Protein AF-A0A9D8L7E4-F1 (afdb_monomer_lite)

Sequence (74 aa):
ANALVSVVAVHNDLLAAQWAEITSTIPPDRICAWTVNEAAEIAAWLDRGVGYITSDDPVLALATRSARAGGAAA

Radius of gyration: 12.9 Å; chains: 1; bounding box: 35×30×31 Å

Secondary structure (DSSP, 8-state):
---S-S-EEEEHHHHHHTHHHHHHHS-GGGEEEE---SHHHHHHHHHHT-SEE--S-HHHHHHHHHHHHHHTT-

pLDDT: mean 91.23, std 13.45, range [39.47, 98.31]

Structure (mmCIF, N/CA/C/O backbone):
data_AF-A0A9D8L7E4-F1
#
_entry.id   AF-A0A9D8L7E4-F1
#
loop_
_atom_site.group_PDB
_atom_site.id
_atom_site.type_symbol
_atom_site.label_atom_id
_atom_site.label_alt_id
_atom_site.label_comp_id
_atom_site.label_asym_id
_atom_site.label_entity_id
_atom_site.label_seq_id
_atom_site.pdbx_PDB_ins_code
_atom_site.Cartn_x
_atom_site.Cartn_y
_atom_site.Cartn_z
_atom_site.occupancy
_atom_site.B_iso_or_equiv
_atom_site.auth_seq_id
_atom_site.auth_comp_id
_atom_site.auth_asym_id
_atom_site.auth_atom_id
_atom_site.pdbx_PDB_model_num
ATOM 1 N N . ALA A 1 1 ? -22.034 -5.651 10.476 1.00 49.53 1 ALA A N 1
ATOM 2 C CA . ALA A 1 1 ? -22.142 -4.180 10.415 1.00 49.53 1 ALA A CA 1
ATOM 3 C C . ALA A 1 1 ? -21.781 -3.742 9.002 1.00 49.53 1 ALA A C 1
ATOM 5 O O . ALA A 1 1 ? -20.730 -4.150 8.527 1.00 49.53 1 ALA A O 1
ATOM 6 N N . ASN A 1 2 ? -22.649 -2.996 8.314 1.00 52.31 2 ASN A N 1
ATOM 7 C CA . ASN A 1 2 ? -22.333 -2.422 7.002 1.00 52.31 2 ASN A CA 1
ATOM 8 C C . ASN A 1 2 ? -21.333 -1.282 7.222 1.00 52.31 2 ASN A C 1
ATOM 10 O O . ASN A 1 2 ? -21.727 -0.185 7.615 1.00 52.31 2 ASN A O 1
ATOM 14 N N . ALA A 1 3 ? -20.038 -1.554 7.066 1.00 66.31 3 ALA A N 1
ATOM 15 C CA . ALA A 1 3 ? -19.038 -0.499 7.118 1.00 66.31 3 ALA A CA 1
ATOM 16 C C . ALA A 1 3 ? -19.277 0.437 5.925 1.00 66.31 3 ALA A C 1
ATOM 18 O O . ALA A 1 3 ? -19.183 0.009 4.781 1.00 66.31 3 ALA A O 1
ATOM 19 N N . LEU A 1 4 ? -19.594 1.707 6.190 1.00 74.94 4 LEU A N 1
ATOM 20 C CA . LEU A 1 4 ? -19.799 2.717 5.141 1.00 74.94 4 LEU A CA 1
ATOM 21 C C . LEU A 1 4 ? -18.516 3.006 4.338 1.00 74.94 4 LEU A C 1
ATOM 23 O O . LEU A 1 4 ? -18.584 3.599 3.268 1.00 74.94 4 LEU A O 1
ATOM 27 N N . VAL A 1 5 ? -17.354 2.586 4.848 1.00 77.88 5 VAL A N 1
ATOM 28 C CA . VAL A 1 5 ? -16.039 2.793 4.235 1.00 77.88 5 VAL A CA 1
ATOM 29 C C . VAL A 1 5 ? -15.295 1.463 4.179 1.00 77.88 5 VAL A C 1
ATOM 31 O O . VAL A 1 5 ? -15.013 0.873 5.221 1.00 77.88 5 VAL A O 1
ATOM 34 N N . SER A 1 6 ? -14.947 0.993 2.981 1.00 87.06 6 SER A N 1
ATOM 35 C CA . SER A 1 6 ? -14.211 -0.269 2.796 1.00 87.06 6 SER A CA 1
ATOM 36 C C . SER A 1 6 ? -12.693 -0.095 2.900 1.00 87.06 6 SER A C 1
ATOM 38 O O . SER A 1 6 ? -12.021 -0.994 3.396 1.00 87.06 6 SER A O 1
ATOM 40 N N . VAL A 1 7 ? -12.173 1.072 2.500 1.00 93.56 7 VAL A N 1
ATOM 41 C CA . VAL A 1 7 ? -10.737 1.389 2.434 1.00 93.56 7 VAL A CA 1
ATOM 42 C C . VAL A 1 7 ? -10.489 2.791 2.987 1.00 93.56 7 VAL A C 1
ATOM 44 O O . VAL A 1 7 ? -11.240 3.713 2.670 1.00 93.56 7 VAL A O 1
ATOM 47 N N . VAL A 1 8 ? -9.439 2.958 3.791 1.00 95.38 8 VAL A N 1
ATOM 48 C CA . VAL A 1 8 ? -8.997 4.259 4.314 1.00 95.38 8 VAL A CA 1
ATOM 49 C C . VAL A 1 8 ? -7.636 4.599 3.722 1.00 95.38 8 VAL A C 1
ATOM 51 O O . VAL A 1 8 ? -6.666 3.878 3.941 1.00 95.38 8 VAL A O 1
ATOM 54 N N . ALA A 1 9 ? -7.563 5.703 2.981 1.00 96.75 9 ALA A N 1
ATOM 55 C CA . ALA A 1 9 ? -6.317 6.197 2.411 1.00 96.75 9 ALA A CA 1
ATOM 56 C C . ALA A 1 9 ? -5.608 7.156 3.378 1.00 96.75 9 ALA A C 1
ATOM 58 O O . ALA A 1 9 ? -6.188 8.156 3.802 1.00 96.75 9 ALA A O 1
ATOM 59 N N . VAL A 1 10 ? -4.346 6.868 3.705 1.00 97.44 10 VAL A N 1
ATOM 60 C CA . VAL A 1 10 ? -3.488 7.691 4.571 1.00 97.44 10 VAL A CA 1
ATOM 61 C C . VAL A 1 10 ? -2.221 8.086 3.819 1.00 97.44 10 VAL A C 1
ATOM 63 O O . VAL A 1 10 ? -1.650 7.261 3.104 1.00 97.44 10 VAL A O 1
ATOM 66 N N . HIS A 1 11 ? -1.796 9.346 3.968 1.00 97.75 11 HIS A N 1
ATOM 67 C CA . HIS A 1 11 ? -0.596 9.822 3.287 1.00 97.75 11 HIS A CA 1
ATOM 68 C C . HIS A 1 11 ? 0.619 8.993 3.732 1.00 97.75 11 HIS A C 1
ATOM 70 O O . HIS A 1 11 ? 0.730 8.715 4.929 1.00 97.75 11 HIS A O 1
ATOM 76 N N . ASN A 1 12 ? 1.512 8.605 2.817 1.00 97.06 12 ASN A N 1
ATOM 77 C CA . ASN A 1 12 ? 2.589 7.647 3.082 1.00 97.06 12 ASN A CA 1
ATOM 78 C C . ASN A 1 12 ? 3.472 8.090 4.269 1.00 97.06 12 ASN A C 1
ATOM 80 O O . ASN A 1 12 ? 3.711 7.285 5.167 1.00 97.06 12 ASN A O 1
ATOM 84 N N . ASP A 1 13 ? 3.813 9.379 4.366 1.00 97.06 13 ASP A N 1
ATOM 85 C CA . ASP A 1 13 ? 4.628 9.920 5.458 1.00 97.06 13 ASP A CA 1
ATOM 86 C C . ASP A 1 13 ? 3.940 9.766 6.818 1.00 97.06 13 ASP A C 1
ATOM 88 O O . ASP A 1 13 ? 4.544 9.314 7.794 1.00 97.06 13 ASP A O 1
ATOM 92 N N . LEU A 1 14 ? 2.645 10.101 6.884 1.00 97.94 14 LEU A N 1
ATO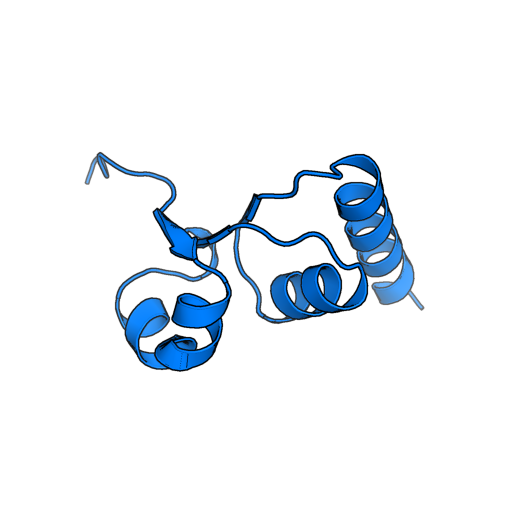M 93 C CA . LEU A 1 14 ? 1.858 9.969 8.108 1.00 97.94 14 LEU A CA 1
ATOM 94 C C . LEU A 1 14 ? 1.701 8.497 8.483 1.00 97.94 14 LEU A C 1
ATOM 96 O O . LEU A 1 14 ? 1.871 8.131 9.645 1.00 97.94 14 LEU A O 1
ATOM 100 N N . LEU A 1 15 ? 1.401 7.650 7.499 1.00 97.88 15 LEU A N 1
ATOM 101 C CA . LEU A 1 15 ? 1.245 6.220 7.711 1.00 97.88 15 LEU A CA 1
ATOM 102 C C . LEU A 1 15 ? 2.552 5.581 8.191 1.00 97.88 15 LEU A C 1
ATOM 104 O O . LEU A 1 15 ? 2.528 4.709 9.059 1.00 97.88 15 LEU A O 1
ATOM 108 N N . ALA A 1 16 ? 3.695 6.021 7.662 1.00 97.50 16 ALA A N 1
ATOM 109 C CA . ALA A 1 16 ? 5.004 5.519 8.052 1.00 97.50 16 ALA A CA 1
ATOM 110 C C . ALA A 1 16 ? 5.344 5.929 9.487 1.00 97.50 16 ALA A C 1
ATOM 112 O O . ALA A 1 16 ? 5.767 5.076 10.275 1.00 97.50 16 ALA A O 1
ATOM 113 N N . ALA A 1 17 ? 5.105 7.200 9.828 1.00 98.31 17 ALA A N 1
ATOM 114 C CA . ALA A 1 17 ? 5.369 7.762 11.148 1.00 98.31 17 ALA A CA 1
ATOM 115 C C . ALA A 1 17 ? 4.435 7.212 12.240 1.00 98.31 17 ALA A C 1
ATOM 117 O O . ALA A 1 17 ? 4.862 7.055 13.381 1.00 98.31 17 ALA A O 1
ATOM 118 N N . GLN A 1 18 ? 3.176 6.912 11.904 1.00 98.19 18 GLN A N 1
ATOM 119 C CA . GLN A 1 18 ? 2.120 6.546 12.861 1.00 98.19 18 GLN A CA 1
ATOM 120 C C . GLN A 1 18 ? 1.588 5.123 12.659 1.00 98.19 18 GLN A C 1
ATOM 122 O O . GLN A 1 18 ? 0.452 4.818 13.016 1.00 98.19 18 GLN A O 1
ATOM 127 N N . TRP A 1 19 ? 2.402 4.230 12.094 1.00 97.31 19 TRP A N 1
ATOM 128 C CA . TRP A 1 19 ? 1.966 2.879 11.734 1.00 97.31 19 TRP A CA 1
ATOM 129 C C . TRP A 1 19 ? 1.291 2.121 12.876 1.00 97.31 19 TRP A C 1
ATOM 131 O O . TRP A 1 19 ? 0.207 1.581 12.680 1.00 97.31 19 TRP A O 1
ATOM 141 N N . ALA A 1 20 ? 1.907 2.082 14.061 1.00 97.50 20 ALA A N 1
ATOM 142 C CA . ALA A 1 20 ? 1.369 1.334 15.197 1.00 97.50 20 ALA A CA 1
ATOM 143 C C . ALA A 1 20 ? 0.016 1.896 15.666 1.00 97.50 20 ALA A C 1
ATOM 145 O O . ALA A 1 20 ? -0.925 1.137 15.880 1.00 97.50 20 ALA A O 1
ATOM 146 N N . GLU A 1 21 ? -0.102 3.223 15.750 1.00 98.19 21 GLU A N 1
ATOM 147 C CA . GLU A 1 21 ? -1.336 3.906 16.147 1.00 98.19 21 GLU A CA 1
ATOM 148 C C . GLU A 1 21 ? -2.456 3.641 15.130 1.00 98.19 21 GLU A C 1
ATOM 150 O O . GLU A 1 21 ? -3.537 3.167 15.481 1.00 98.19 21 GLU A O 1
ATOM 155 N N . ILE A 1 22 ? -2.175 3.859 13.841 1.00 97.56 22 ILE A N 1
ATOM 156 C CA . ILE A 1 22 ? -3.158 3.688 12.767 1.00 97.56 22 ILE A CA 1
ATOM 157 C C . ILE A 1 22 ? -3.600 2.225 12.667 1.00 97.56 22 ILE A C 1
ATOM 159 O O . ILE A 1 22 ? -4.799 1.959 12.581 1.00 97.56 22 ILE A O 1
ATOM 163 N N . THR A 1 23 ? -2.664 1.271 12.725 1.00 96.81 23 THR A N 1
ATOM 164 C CA . THR A 1 23 ? -2.984 -0.164 12.606 1.00 96.81 23 THR A CA 1
ATOM 165 C C . THR A 1 23 ? -3.640 -0.757 13.849 1.00 96.81 23 THR A C 1
ATOM 167 O O . THR A 1 23 ? -4.297 -1.791 13.749 1.00 96.81 23 THR A O 1
ATOM 170 N N . SER A 1 24 ? -3.552 -0.085 15.003 1.00 97.19 24 SER A N 1
ATOM 171 C CA . SER A 1 24 ? -4.367 -0.431 16.175 1.00 97.19 24 SER A CA 1
ATOM 172 C C . SER A 1 24 ? -5.857 -0.108 15.979 1.00 97.19 24 SER A C 1
ATOM 174 O O . SER A 1 24 ? -6.713 -0.727 16.610 1.00 97.19 24 SER A O 1
ATOM 176 N N . THR A 1 25 ? -6.172 0.834 15.080 1.00 95.38 25 THR A N 1
ATOM 177 C CA . THR A 1 25 ? -7.539 1.312 14.811 1.00 95.38 25 THR A CA 1
ATOM 178 C C . THR A 1 25 ? -8.120 0.732 13.520 1.00 95.38 25 THR A C 1
ATOM 180 O O . THR A 1 25 ? -9.308 0.407 13.455 1.00 95.38 25 THR A O 1
ATOM 183 N N . ILE A 1 26 ? -7.301 0.613 12.473 1.00 94.50 26 ILE A N 1
ATOM 184 C CA . ILE A 1 26 ? -7.709 0.194 11.131 1.00 94.50 26 ILE A CA 1
ATOM 185 C C . ILE A 1 26 ? -6.905 -1.053 10.751 1.00 94.50 26 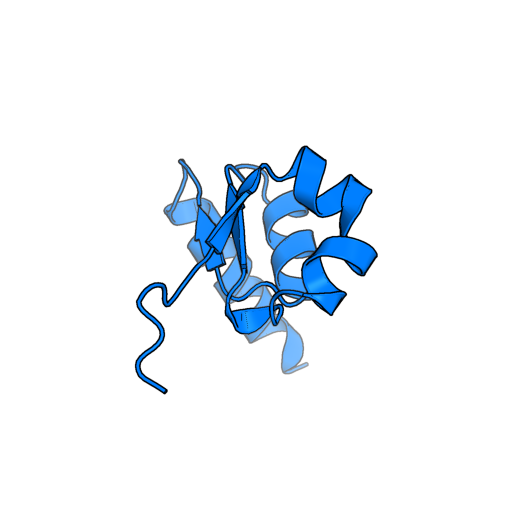ILE A C 1
ATOM 187 O O . ILE A 1 26 ? -5.678 -0.983 10.712 1.00 94.50 26 ILE A O 1
ATOM 191 N N . PRO A 1 27 ? -7.560 -2.182 10.428 1.00 94.50 27 PRO A N 1
ATOM 192 C CA . PRO A 1 27 ? -6.866 -3.369 9.939 1.00 94.50 27 PRO A CA 1
ATOM 193 C C . PRO A 1 27 ? -5.971 -3.047 8.724 1.00 94.50 27 PRO A C 1
ATOM 195 O O . PRO A 1 27 ? -6.442 -2.350 7.818 1.00 94.50 27 PRO A O 1
ATOM 198 N N . PRO A 1 28 ? -4.710 -3.528 8.669 1.00 95.88 28 PRO A N 1
ATOM 199 C CA . PRO A 1 28 ? -3.779 -3.212 7.579 1.00 95.88 28 PRO A CA 1
ATOM 200 C C . PRO A 1 28 ? -4.321 -3.490 6.169 1.00 95.88 28 PRO A C 1
ATOM 202 O O . PRO A 1 28 ? -4.104 -2.697 5.253 1.00 95.88 28 PRO A O 1
ATOM 205 N N . ASP A 1 29 ? -5.116 -4.549 6.003 1.00 95.12 29 ASP A N 1
ATOM 206 C CA . ASP A 1 29 ? -5.769 -4.946 4.748 1.00 95.12 29 ASP A CA 1
ATOM 207 C C . ASP A 1 29 ? -6.832 -3.945 4.255 1.00 95.12 29 ASP A C 1
ATOM 209 O O . ASP A 1 29 ? -7.273 -4.009 3.107 1.00 95.12 29 ASP A O 1
ATOM 213 N N . ARG A 1 30 ? -7.224 -2.980 5.095 1.00 95.44 30 ARG A N 1
ATOM 214 C CA . ARG A 1 30 ? -8.141 -1.881 4.749 1.00 95.44 30 ARG A CA 1
ATOM 215 C C . ARG A 1 30 ? -7.438 -0.536 4.589 1.00 95.44 30 ARG A C 1
ATOM 217 O O . ARG A 1 30 ? -8.105 0.463 4.312 1.00 95.44 30 ARG A O 1
ATOM 224 N N . I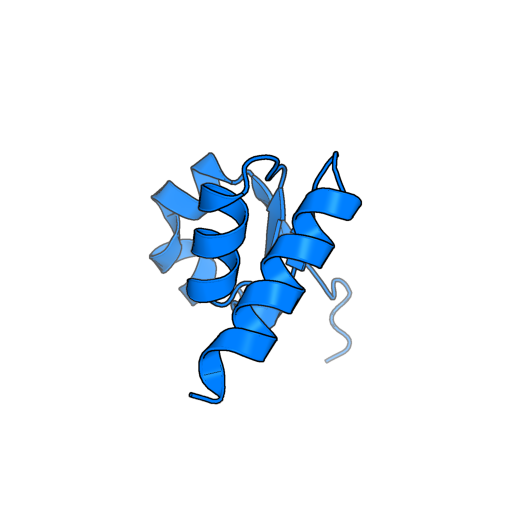LE A 1 31 ? -6.119 -0.489 4.755 1.00 97.38 31 ILE A N 1
ATOM 225 C CA . ILE A 1 31 ? -5.327 0.730 4.601 1.00 97.38 31 ILE A CA 1
ATOM 226 C C . ILE A 1 31 ? -4.840 0.854 3.155 1.00 97.38 31 ILE A C 1
ATOM 228 O O . ILE A 1 31 ? -4.373 -0.112 2.549 1.00 97.38 31 ILE A O 1
ATOM 232 N N . CYS A 1 32 ? -4.931 2.072 2.623 1.00 97.75 32 CYS A N 1
ATOM 233 C CA . CYS A 1 32 ? -4.301 2.494 1.383 1.00 97.75 32 CYS A CA 1
ATOM 234 C C . CYS A 1 32 ? -3.191 3.514 1.679 1.00 97.75 32 CYS A C 1
ATOM 236 O O . CYS A 1 32 ? -3.466 4.561 2.263 1.00 97.75 32 CYS A O 1
ATOM 238 N N . ALA A 1 33 ? -1.949 3.231 1.284 1.00 98.00 33 ALA A N 1
ATOM 239 C CA . ALA A 1 33 ? -0.873 4.225 1.326 1.00 98.00 33 ALA A CA 1
ATOM 240 C C . ALA A 1 33 ? -0.958 5.133 0.086 1.00 98.00 33 ALA A C 1
ATOM 242 O O . ALA A 1 33 ? -0.985 4.620 -1.037 1.00 98.00 33 ALA A O 1
ATOM 243 N N . TRP A 1 34 ? -0.999 6.459 0.261 1.00 95.62 34 TRP A N 1
ATOM 244 C CA . TRP A 1 34 ? -1.003 7.415 -0.859 1.00 95.62 34 TRP A CA 1
ATOM 245 C C . TRP A 1 34 ? 0.040 8.532 -0.683 1.00 95.62 34 TRP A C 1
ATOM 247 O O . TRP A 1 34 ? 0.236 9.003 0.421 1.00 95.62 34 TRP A O 1
ATOM 257 N N . THR A 1 35 ? 0.752 9.009 -1.698 1.00 94.75 35 THR A N 1
ATOM 258 C CA . THR A 1 35 ? 0.969 8.417 -3.029 1.00 94.75 35 THR A CA 1
ATOM 259 C C . THR A 1 35 ? 2.356 7.780 -3.060 1.00 94.75 35 THR A C 1
ATOM 261 O O . THR A 1 35 ? 3.306 8.372 -2.568 1.00 94.75 35 THR A O 1
ATOM 264 N N . VAL A 1 36 ? 2.479 6.573 -3.605 1.00 96.50 36 VAL A N 1
ATOM 265 C CA . VAL A 1 36 ? 3.709 5.771 -3.586 1.00 96.50 36 VAL A CA 1
ATOM 266 C C . VAL A 1 36 ? 4.170 5.557 -5.026 1.00 96.50 36 VAL A C 1
ATOM 268 O O . VAL A 1 36 ? 3.493 4.868 -5.791 1.00 96.50 36 VAL A O 1
ATOM 271 N N . ASN A 1 37 ? 5.310 6.137 -5.405 1.00 96.88 37 ASN A N 1
ATOM 272 C CA . ASN A 1 37 ? 5.761 6.182 -6.807 1.00 96.88 37 ASN A CA 1
ATOM 273 C C . ASN A 1 37 ? 7.143 5.556 -7.047 1.00 96.88 37 ASN A C 1
ATOM 275 O O . ASN A 1 37 ? 7.532 5.369 -8.194 1.00 96.88 37 ASN A O 1
ATOM 279 N N . GLU A 1 38 ? 7.861 5.170 -5.992 1.00 96.94 38 GLU A N 1
ATOM 280 C CA . GLU A 1 38 ? 9.195 4.575 -6.106 1.00 96.94 38 GLU A CA 1
ATOM 281 C C . GLU A 1 38 ? 9.158 3.062 -5.868 1.00 96.94 38 GLU A C 1
ATOM 283 O O . GLU A 1 38 ? 8.524 2.586 -4.926 1.00 96.94 38 GLU A O 1
ATOM 288 N N . ALA A 1 39 ? 9.888 2.282 -6.673 1.00 96.19 39 ALA A N 1
ATOM 289 C CA . ALA A 1 39 ? 9.872 0.813 -6.602 1.00 96.19 39 ALA A CA 1
ATOM 290 C C . ALA A 1 39 ? 10.227 0.270 -5.205 1.00 96.19 39 ALA A C 1
ATOM 292 O O . ALA A 1 39 ? 9.603 -0.673 -4.714 1.00 96.19 39 ALA A O 1
ATOM 293 N N . ALA A 1 40 ? 11.218 0.884 -4.552 1.00 96.19 40 ALA A N 1
ATOM 294 C CA . ALA A 1 40 ? 11.636 0.512 -3.203 1.00 96.19 40 ALA A CA 1
ATOM 295 C C . ALA A 1 40 ? 10.548 0.814 -2.160 1.00 96.19 40 ALA A C 1
ATOM 297 O O . ALA A 1 40 ? 10.332 0.020 -1.245 1.00 96.19 40 ALA A O 1
ATOM 298 N N . GLU A 1 41 ? 9.833 1.927 -2.321 1.00 96.94 41 GLU A N 1
ATOM 299 C CA . GLU A 1 41 ? 8.748 2.317 -1.424 1.00 96.94 41 GLU A CA 1
ATOM 300 C C . GLU A 1 41 ? 7.516 1.421 -1.623 1.00 96.94 41 GLU A C 1
ATOM 302 O O . GLU A 1 41 ? 6.950 0.921 -0.652 1.00 96.94 41 GLU A O 1
ATOM 307 N N . ILE A 1 42 ? 7.161 1.121 -2.879 1.00 97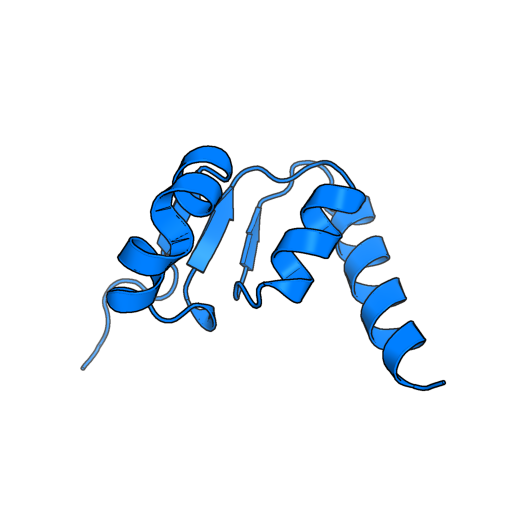.69 42 ILE A N 1
ATOM 308 C CA . ILE A 1 42 ? 6.118 0.146 -3.234 1.00 97.69 42 ILE A CA 1
ATOM 309 C C . ILE A 1 42 ? 6.424 -1.200 -2.573 1.00 97.69 42 ILE A C 1
ATOM 311 O O . ILE A 1 42 ? 5.568 -1.772 -1.900 1.00 97.69 42 ILE A O 1
ATOM 315 N N . ALA A 1 43 ? 7.652 -1.697 -2.733 1.00 96.88 43 ALA A N 1
ATOM 316 C CA . ALA A 1 43 ? 8.090 -2.948 -2.127 1.00 96.88 43 ALA A CA 1
ATOM 317 C C . ALA A 1 43 ? 7.966 -2.927 -0.596 1.00 96.88 43 ALA A C 1
ATOM 319 O O . ALA A 1 43 ? 7.446 -3.885 -0.025 1.00 96.88 43 ALA A O 1
ATOM 320 N N . ALA A 1 44 ? 8.387 -1.836 0.050 1.00 96.75 44 ALA A N 1
ATOM 321 C CA . ALA A 1 44 ? 8.298 -1.684 1.498 1.00 96.75 44 ALA A CA 1
ATOM 322 C C . ALA A 1 44 ? 6.845 -1.696 1.996 1.00 96.75 44 ALA A C 1
ATOM 324 O O . ALA A 1 44 ? 6.547 -2.366 2.983 1.00 96.75 44 ALA A O 1
ATOM 325 N N . TRP A 1 45 ? 5.927 -1.009 1.311 1.00 97.44 45 TRP A N 1
ATOM 326 C CA . TRP A 1 45 ? 4.509 -1.011 1.682 1.00 97.44 45 TRP A CA 1
ATOM 327 C C . TRP A 1 45 ? 3.851 -2.377 1.485 1.00 97.44 45 TRP A C 1
ATOM 329 O O . TRP A 1 45 ? 3.108 -2.820 2.363 1.00 97.44 45 TRP A O 1
ATOM 339 N N . LEU A 1 46 ? 4.169 -3.074 0.388 1.00 95.06 46 LEU A N 1
ATOM 340 C CA . LEU A 1 46 ? 3.704 -4.445 0.157 1.00 95.06 46 LEU A CA 1
ATOM 341 C C . LEU A 1 46 ? 4.178 -5.396 1.268 1.00 95.06 46 LEU A C 1
ATOM 343 O O . LEU A 1 46 ? 3.376 -6.177 1.773 1.00 95.06 46 LEU A O 1
ATOM 347 N N . ASP A 1 47 ? 5.439 -5.288 1.695 1.00 95.50 47 ASP A N 1
ATOM 348 C CA . ASP A 1 47 ? 5.988 -6.088 2.803 1.00 95.50 47 ASP A CA 1
ATOM 349 C C . ASP A 1 47 ? 5.362 -5.766 4.151 1.00 95.50 47 ASP A C 1
ATOM 351 O O . ASP A 1 47 ? 5.192 -6.641 5.000 1.00 95.50 47 ASP A O 1
ATOM 355 N N . ARG A 1 48 ? 4.983 -4.504 4.341 1.00 94.88 48 ARG A N 1
ATOM 356 C CA . ARG A 1 48 ? 4.312 -4.045 5.553 1.00 94.88 48 ARG A CA 1
ATOM 357 C C . ARG A 1 48 ? 2.861 -4.527 5.651 1.00 94.88 48 ARG A C 1
ATOM 359 O O . ARG A 1 48 ? 2.269 -4.430 6.723 1.00 94.88 48 ARG A O 1
ATOM 366 N N . GLY A 1 49 ? 2.300 -5.057 4.561 1.00 94.69 49 GLY A N 1
ATOM 367 C CA . GLY A 1 49 ? 0.983 -5.690 4.542 1.00 94.69 49 GLY A CA 1
ATOM 368 C C . GLY A 1 49 ? -0.190 -4.717 4.435 1.00 94.69 49 GLY A C 1
ATOM 369 O O . GLY A 1 49 ? -1.278 -5.035 4.914 1.00 94.69 49 GLY A O 1
ATOM 370 N N . VAL A 1 50 ? 0.001 -3.537 3.831 1.00 96.69 50 VAL A N 1
ATOM 371 C CA . VAL A 1 50 ? -1.149 -2.688 3.471 1.00 96.69 50 VAL A CA 1
ATOM 372 C C . VAL A 1 50 ? -2.007 -3.383 2.415 1.00 96.69 50 VAL A C 1
ATOM 374 O O . VAL A 1 50 ? -1.488 -4.061 1.527 1.00 96.69 50 VAL A O 1
ATOM 377 N N . GLY A 1 51 ? -3.323 -3.193 2.480 1.00 96.12 51 GLY A N 1
ATOM 378 C CA . GLY A 1 51 ? -4.236 -3.755 1.484 1.00 96.12 51 GLY A CA 1
ATOM 379 C C . GLY A 1 51 ? -4.109 -3.100 0.109 1.00 96.12 51 GLY A C 1
ATOM 380 O O . GLY A 1 51 ? -4.290 -3.761 -0.914 1.00 96.12 51 GLY A O 1
ATOM 381 N N . TYR A 1 52 ? -3.798 -1.801 0.079 1.00 96.88 52 TYR A N 1
ATOM 382 C CA . TYR A 1 52 ? -3.820 -1.000 -1.141 1.00 96.88 52 TYR A CA 1
ATOM 383 C C . TYR A 1 52 ? -2.679 0.023 -1.171 1.00 96.88 52 TYR A C 1
ATOM 385 O O . TYR A 1 52 ? -2.206 0.503 -0.141 1.00 96.88 52 TYR A O 1
ATOM 393 N N . ILE A 1 53 ? -2.288 0.417 -2.378 1.00 97.38 53 ILE A N 1
ATOM 394 C CA . ILE A 1 53 ? -1.405 1.556 -2.634 1.00 97.38 53 ILE A CA 1
ATOM 395 C C . ILE A 1 53 ? -2.022 2.403 -3.743 1.00 97.38 53 ILE A C 1
ATOM 397 O O . ILE A 1 53 ? -2.630 1.860 -4.669 1.00 97.38 53 ILE A O 1
ATOM 401 N N . THR A 1 54 ? -1.852 3.716 -3.655 1.00 97.62 54 THR A N 1
ATOM 402 C CA . THR A 1 54 ? -2.132 4.639 -4.758 1.00 97.62 54 THR A CA 1
ATOM 403 C C . THR A 1 54 ? -0.806 5.056 -5.370 1.00 97.62 54 THR A C 1
ATOM 405 O O . THR A 1 54 ? 0.093 5.471 -4.642 1.00 97.62 54 THR A O 1
ATOM 408 N N . SER A 1 55 ? -0.689 4.949 -6.691 1.00 97.38 55 SER A N 1
ATOM 409 C CA . SER A 1 55 ? 0.510 5.301 -7.451 1.00 97.38 55 SER A CA 1
ATOM 410 C C . SER A 1 55 ? 0.114 6.033 -8.727 1.00 97.38 55 SER A C 1
ATOM 412 O O . SER A 1 55 ? -0.878 5.666 -9.361 1.00 97.38 55 SER A O 1
ATOM 414 N N . ASP A 1 56 ? 0.907 7.029 -9.106 1.00 97.56 56 ASP A N 1
ATOM 415 C CA . ASP A 1 56 ? 0.798 7.713 -10.396 1.00 97.56 56 ASP A CA 1
ATOM 416 C C . ASP A 1 56 ? 1.439 6.888 -11.530 1.00 97.56 56 ASP A C 1
ATOM 418 O O . ASP A 1 56 ? 1.136 7.118 -12.701 1.00 97.56 56 ASP A O 1
ATOM 422 N N . ASP A 1 57 ? 2.272 5.892 -11.193 1.00 97.00 57 ASP A N 1
ATOM 423 C CA . ASP A 1 57 ? 2.823 4.907 -12.130 1.00 97.00 57 ASP A CA 1
ATOM 424 C C . ASP A 1 57 ? 2.262 3.494 -11.848 1.00 97.00 57 ASP A C 1
ATOM 426 O O . ASP A 1 57 ? 2.881 2.664 -11.164 1.00 97.00 57 ASP A O 1
ATOM 430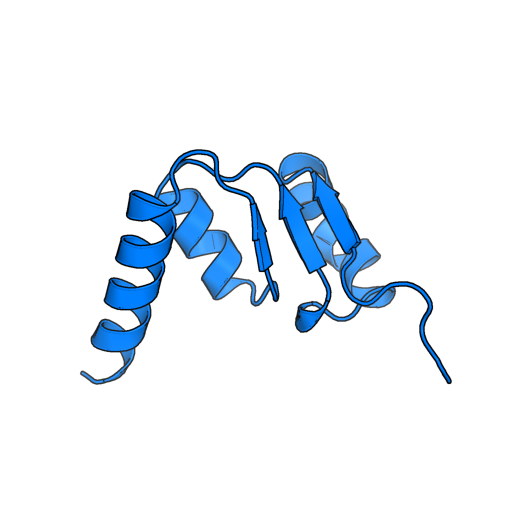 N N . PRO A 1 58 ? 1.076 3.163 -12.395 1.00 95.81 58 PRO A N 1
ATOM 431 C CA . PRO A 1 58 ? 0.476 1.847 -12.202 1.00 95.81 58 PRO A CA 1
ATOM 432 C C . PRO A 1 58 ? 1.291 0.714 -12.846 1.00 95.81 58 PRO A C 1
ATOM 434 O O . PRO A 1 58 ? 1.174 -0.435 -12.413 1.00 95.81 58 PRO A O 1
ATOM 437 N N . VAL A 1 59 ? 2.115 1.002 -13.862 1.00 97.81 59 VAL A N 1
ATOM 43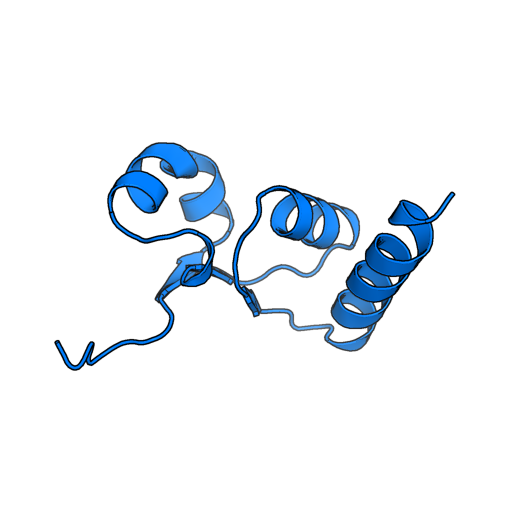8 C CA . VAL A 1 59 ? 2.946 -0.016 -14.523 1.00 97.81 59 VAL A CA 1
ATOM 439 C C . VAL A 1 59 ? 4.049 -0.466 -13.572 1.00 97.81 59 VAL A C 1
ATOM 441 O O . VAL A 1 59 ? 4.211 -1.671 -13.349 1.00 97.81 59 VAL A O 1
ATOM 444 N N . LEU A 1 60 ? 4.748 0.485 -12.947 1.00 97.69 60 LEU A N 1
ATOM 445 C CA . LEU A 1 60 ? 5.780 0.197 -11.952 1.00 97.69 60 LEU A CA 1
ATOM 446 C C . LEU A 1 60 ? 5.214 -0.535 -10.728 1.00 97.69 60 LEU A C 1
ATOM 448 O O . LEU A 1 60 ? 5.804 -1.519 -10.264 1.00 97.69 60 LEU A O 1
ATOM 452 N N . ALA A 1 61 ? 4.048 -0.111 -10.234 1.00 97.12 61 ALA A N 1
ATOM 453 C CA . ALA A 1 61 ? 3.372 -0.754 -9.107 1.00 97.12 61 ALA A CA 1
ATOM 454 C C . ALA A 1 61 ? 3.042 -2.231 -9.382 1.00 97.12 61 ALA A C 1
ATOM 456 O O . ALA A 1 61 ? 3.349 -3.114 -8.570 1.00 97.12 61 ALA A O 1
ATOM 457 N N . LEU A 1 62 ? 2.466 -2.526 -10.553 1.00 96.69 62 LEU A N 1
ATOM 458 C CA . LEU A 1 62 ? 2.116 -3.892 -10.949 1.00 96.69 62 LEU A CA 1
ATOM 459 C C . LEU A 1 62 ? 3.351 -4.765 -11.205 1.00 96.69 62 LEU A C 1
ATOM 461 O O . LEU A 1 62 ? 3.355 -5.936 -10.806 1.00 96.69 62 LEU A O 1
ATOM 465 N N . ALA A 1 63 ? 4.396 -4.211 -11.829 1.00 97.25 63 ALA A N 1
ATOM 466 C CA . ALA A 1 63 ? 5.659 -4.913 -12.052 1.00 97.25 63 ALA A CA 1
ATOM 467 C C . ALA A 1 63 ? 6.332 -5.283 -10.722 1.00 97.25 63 ALA A C 1
ATOM 469 O O . ALA A 1 63 ? 6.695 -6.444 -10.519 1.00 97.25 63 ALA A O 1
ATOM 470 N N . THR A 1 64 ? 6.401 -4.334 -9.782 1.00 96.81 64 THR A N 1
ATOM 471 C CA . THR A 1 64 ? 6.974 -4.552 -8.445 1.00 96.81 64 THR A CA 1
ATOM 472 C C . THR A 1 64 ? 6.211 -5.642 -7.693 1.00 96.81 64 THR A C 1
ATOM 474 O O . THR A 1 64 ? 6.820 -6.587 -7.193 1.00 96.81 64 THR A O 1
ATOM 477 N N . ARG A 1 65 ? 4.870 -5.593 -7.676 1.00 95.31 65 ARG A N 1
ATOM 478 C CA . ARG A 1 65 ? 4.044 -6.638 -7.045 1.00 95.31 65 ARG A CA 1
ATOM 479 C C . ARG A 1 65 ? 4.278 -8.020 -7.663 1.00 95.31 65 ARG A C 1
ATOM 481 O O . ARG A 1 65 ? 4.398 -9.004 -6.936 1.00 95.31 65 ARG A O 1
ATOM 488 N N . SER A 1 66 ? 4.343 -8.099 -8.991 1.00 95.56 66 SER A N 1
ATOM 489 C CA . SER A 1 66 ? 4.514 -9.369 -9.712 1.00 95.56 66 SER A CA 1
ATOM 490 C C . SER A 1 66 ? 5.890 -9.987 -9.460 1.00 95.56 66 SER A C 1
ATOM 492 O O . SER A 1 66 ? 5.981 -11.186 -9.202 1.00 95.56 66 SER A O 1
ATOM 494 N N . ALA A 1 67 ? 6.947 -9.167 -9.456 1.00 93.75 67 ALA A N 1
ATOM 495 C CA . ALA A 1 67 ? 8.300 -9.610 -9.128 1.00 93.75 67 ALA A CA 1
ATOM 496 C C . ALA A 1 67 ? 8.374 -10.217 -7.716 1.00 93.75 67 ALA A C 1
ATOM 498 O O . ALA A 1 67 ? 9.001 -11.257 -7.521 1.00 93.75 67 ALA A O 1
ATOM 499 N N . ARG A 1 68 ? 7.669 -9.623 -6.744 1.00 88.06 68 ARG A N 1
ATOM 500 C CA . ARG A 1 68 ? 7.605 -10.140 -5.368 1.00 88.06 68 ARG A CA 1
ATOM 501 C C . ARG A 1 68 ? 6.823 -11.447 -5.250 1.00 88.06 68 ARG A C 1
ATOM 503 O O . ARG A 1 68 ? 7.263 -12.351 -4.549 1.00 88.06 68 ARG A O 1
ATOM 510 N N . ALA A 1 69 ? 5.695 -11.568 -5.951 1.00 84.75 69 ALA A N 1
ATOM 511 C CA . ALA A 1 69 ? 4.906 -12.801 -5.957 1.00 84.75 69 ALA A CA 1
ATOM 512 C C . ALA A 1 69 ? 5.661 -13.974 -6.611 1.00 84.75 69 ALA A C 1
ATOM 514 O O . ALA A 1 69 ? 5.547 -15.107 -6.152 1.00 84.75 69 ALA A O 1
ATOM 515 N N . GLY A 1 70 ? 6.452 -13.702 -7.656 1.00 75.62 70 GLY A N 1
ATOM 516 C CA . GLY A 1 70 ? 7.293 -14.705 -8.318 1.00 75.62 70 GLY A CA 1
ATOM 517 C C . GLY A 1 70 ? 8.558 -15.082 -7.537 1.00 75.62 70 GLY A C 1
ATOM 518 O O . GLY A 1 70 ? 9.025 -16.209 -7.658 1.00 75.62 70 GLY A O 1
ATOM 519 N N . GLY A 1 71 ? 9.098 -14.169 -6.722 1.00 59.66 71 GLY A N 1
ATOM 520 C CA . GLY A 1 71 ? 10.304 -14.397 -5.917 1.00 59.66 71 GLY A CA 1
ATOM 521 C C . GLY A 1 71 ? 10.089 -15.194 -4.625 1.00 59.66 71 GLY A C 1
ATOM 522 O O . GLY A 1 71 ? 11.048 -15.729 -4.088 1.00 59.66 71 GLY A O 1
ATOM 523 N N . ALA A 1 72 ? 8.853 -15.317 -4.134 1.00 56.25 72 ALA A N 1
ATOM 524 C CA . ALA A 1 72 ? 8.533 -16.081 -2.921 1.00 56.25 72 ALA A CA 1
ATOM 525 C C . ALA A 1 72 ? 8.461 -17.612 -3.135 1.00 56.25 72 ALA A C 1
ATOM 527 O O . ALA A 1 72 ? 8.180 -18.347 -2.190 1.00 56.25 72 ALA A O 1
ATOM 528 N N . ALA A 1 73 ? 8.676 -18.092 -4.366 1.00 46.38 73 ALA A N 1
ATOM 529 C CA . ALA A 1 73 ? 8.571 -19.503 -4.755 1.00 46.38 73 ALA A CA 1
ATOM 530 C C . ALA A 1 73 ? 9.928 -20.193 -5.031 1.00 46.38 73 ALA A C 1
ATOM 532 O O . ALA A 1 73 ? 9.940 -21.278 -5.615 1.00 46.38 73 ALA A O 1
ATOM 533 N N . ALA A 1 74 ? 11.050 -19.588 -4.632 1.00 39.47 74 ALA A N 1
ATOM 534 C CA . ALA A 1 74 ? 12.403 -20.148 -4.742 1.00 39.47 74 ALA A CA 1
ATOM 535 C C . ALA A 1 74 ? 13.074 -20.210 -3.364 1.00 39.47 74 ALA A C 1
ATOM 537 O O . ALA A 1 74 ? 13.839 -21.174 -3.140 1.00 39.47 74 ALA A O 1
#

Foldseek 3Di:
DPDPAQADEDEQVCCVVCVVVVCVPDPQLRYEYPADEDLVSLLVSVVVRHNYYHYPDVVSNVVSVVVVVVVVPD